Protein AF-A0A2W0B501-F1 (afdb_monomer)

Foldseek 3Di:
DWAPVDDCCVVVVVVCCVPVPPDDDDDQHHHHDPDRADPDPVVRVVSVVQSVCVVVVNHDD

Radius of gyration: 13.43 Å; Cα contacts (8 Å, |Δi|>4): 49; chains: 1; bounding box: 34×13×29 Å

Sequence (61 aa):
EEPSNMGALWFVVPRLKRISGGRPVLTVKRSASASPATGSTKAHDMEQKTLIEVAFGNPTK

pLDDT: mean 90.47, std 7.2, range [53.59, 96.56]

Mean predicted aligned error: 4.2 Å

Nearest PDB structures (foldseek):
  7wgr-assembly1_B  TM=8.900E-01  e=1.285E-02  Homo sapiens

Structure (mmCIF, N/CA/C/O backbone):
data_AF-A0A2W0B501-F1
#
_entry.id   AF-A0A2W0B501-F1
#
loop_
_atom_site.group_PDB
_atom_site.id
_atom_site.type_symbol
_atom_site.label_atom_id
_atom_site.label_alt_id
_atom_site.label_comp_id
_atom_site.label_asym_id
_atom_site.label_entity_id
_atom_site.label_seq_id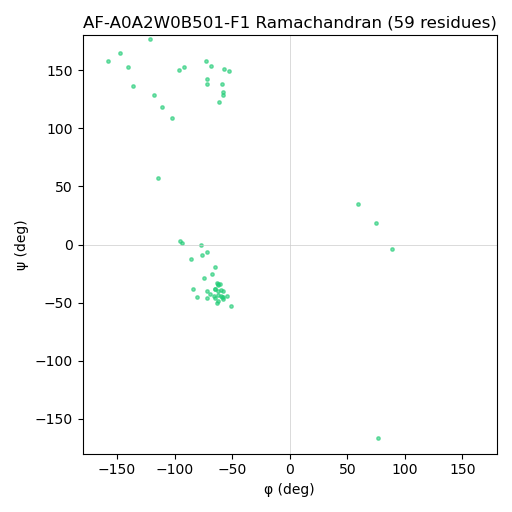
_atom_site.pdbx_PDB_ins_code
_atom_site.Cartn_x
_atom_site.Cartn_y
_atom_site.Cartn_z
_atom_site.occupancy
_atom_site.B_iso_or_equiv
_atom_site.auth_seq_id
_atom_site.auth_comp_id
_atom_site.auth_asym_id
_atom_site.auth_atom_id
_atom_site.pdbx_PDB_model_num
ATOM 1 N N . GLU A 1 1 ? 2.330 -2.465 -2.486 1.00 85.88 1 GLU A N 1
ATOM 2 C CA . GLU A 1 1 ? 3.362 -2.557 -3.542 1.00 85.88 1 GLU A CA 1
ATOM 3 C C . GLU A 1 1 ? 3.075 -1.611 -4.696 1.00 85.88 1 GLU A C 1
ATOM 5 O O . GLU A 1 1 ? 3.996 -1.032 -5.243 1.00 85.88 1 GLU A O 1
ATOM 10 N N . GLU A 1 2 ? 1.812 -1.385 -5.045 1.00 90.19 2 GLU A N 1
ATOM 11 C CA . GLU A 1 2 ? 1.459 -0.456 -6.122 1.00 90.19 2 GLU A CA 1
ATOM 12 C C . GLU A 1 2 ? 1.759 1.028 -5.774 1.00 90.19 2 GLU A C 1
ATOM 14 O O . GLU A 1 2 ? 1.766 1.401 -4.587 1.00 90.19 2 GLU A O 1
ATOM 19 N N . PRO A 1 3 ? 2.000 1.886 -6.790 1.00 92.88 3 PRO A N 1
ATOM 20 C CA . PRO A 1 3 ? 2.085 3.342 -6.644 1.00 92.88 3 PRO A CA 1
ATOM 21 C C . PRO A 1 3 ? 0.822 3.969 -6.042 1.00 92.88 3 PRO A C 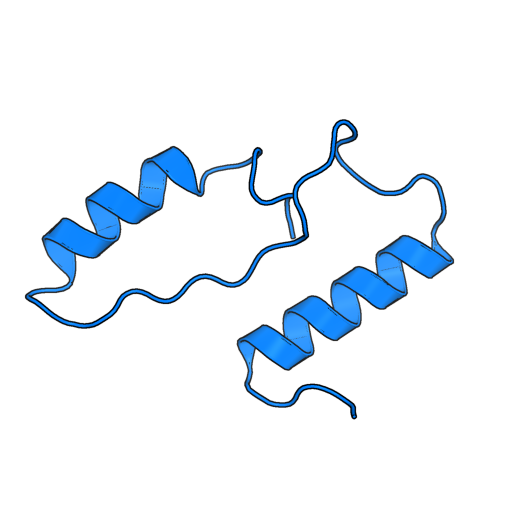1
ATOM 23 O O . PRO A 1 3 ? -0.290 3.492 -6.244 1.00 92.88 3 PRO A O 1
ATOM 26 N N . SER A 1 4 ? 0.967 5.097 -5.343 1.00 93.12 4 SER A N 1
ATOM 27 C CA . SER A 1 4 ? -0.149 5.739 -4.623 1.00 93.12 4 SER A CA 1
ATOM 28 C C . SER A 1 4 ? -1.304 6.274 -5.487 1.00 93.12 4 SER A C 1
ATOM 30 O O . SER A 1 4 ? -2.399 6.510 -4.970 1.00 93.12 4 SER A O 1
ATOM 32 N N . ASN A 1 5 ? -1.064 6.486 -6.780 1.00 94.31 5 ASN A N 1
ATOM 33 C CA . ASN A 1 5 ? -2.051 6.875 -7.789 1.00 94.31 5 ASN A CA 1
ATOM 34 C C . ASN A 1 5 ? -2.647 5.672 -8.539 1.00 94.31 5 ASN A C 1
ATOM 36 O O . ASN A 1 5 ? -3.463 5.863 -9.434 1.00 94.31 5 ASN A O 1
ATOM 40 N N . MET A 1 6 ? -2.240 4.453 -8.192 1.00 93.69 6 MET A N 1
ATOM 41 C CA . MET A 1 6 ? -2.694 3.212 -8.805 1.00 93.69 6 MET A CA 1
ATOM 42 C C . MET A 1 6 ? -3.319 2.290 -7.754 1.00 93.69 6 MET A C 1
ATOM 44 O O . MET A 1 6 ? -3.352 2.594 -6.555 1.00 93.69 6 MET A O 1
ATOM 48 N N . GLY A 1 7 ? -3.827 1.152 -8.223 1.00 92.44 7 GLY A N 1
ATOM 49 C CA . GLY A 1 7 ? -4.268 0.086 -7.344 1.00 92.44 7 GLY A CA 1
ATOM 50 C C . GLY A 1 7 ? -5.606 0.311 -6.659 1.00 92.44 7 GLY A C 1
ATOM 51 O O . GLY A 1 7 ? -6.380 1.217 -6.973 1.00 92.44 7 GLY A O 1
ATOM 52 N N . ALA A 1 8 ? -5.871 -0.523 -5.657 1.00 94.75 8 ALA A N 1
ATOM 53 C CA . ALA A 1 8 ? -7.141 -0.517 -4.934 1.00 94.75 8 ALA A CA 1
ATOM 54 C C . ALA A 1 8 ? -7.284 0.642 -3.930 1.00 94.75 8 ALA A C 1
ATOM 56 O O . ALA A 1 8 ? -8.371 0.845 -3.388 1.00 94.75 8 ALA A O 1
ATOM 57 N N . LEU A 1 9 ? -6.216 1.404 -3.664 1.00 94.06 9 LEU A N 1
ATOM 58 C CA . LEU A 1 9 ? -6.135 2.368 -2.562 1.00 94.06 9 LEU A CA 1
ATOM 59 C C . LEU A 1 9 ? -7.331 3.332 -2.520 1.00 94.06 9 LEU A C 1
ATOM 61 O O . LEU A 1 9 ? -8.007 3.447 -1.497 1.00 94.06 9 LEU A O 1
ATOM 65 N N . TRP A 1 10 ? -7.619 3.994 -3.639 1.00 94.06 10 TRP A N 1
ATOM 66 C CA . TRP A 1 10 ? -8.695 4.984 -3.732 1.00 94.06 10 TRP A CA 1
ATOM 67 C C . TRP A 1 10 ? -10.089 4.371 -3.589 1.00 94.06 10 TRP A C 1
ATOM 69 O O . TRP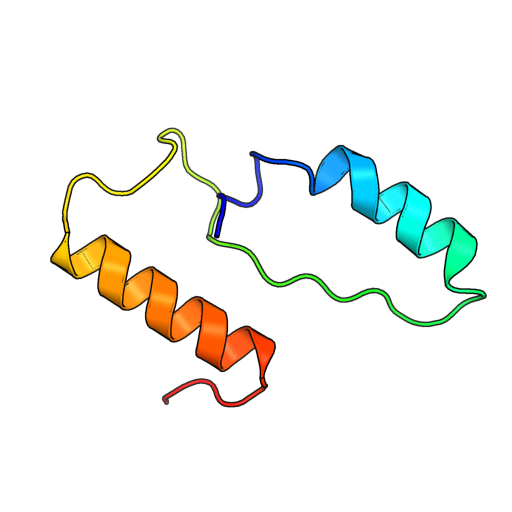 A 1 10 ? -11.014 5.035 -3.125 1.00 94.06 10 TRP A O 1
ATOM 79 N N . PHE A 1 11 ? -10.235 3.089 -3.917 1.00 95.38 11 PHE A N 1
ATOM 80 C CA . PHE A 1 11 ? -11.480 2.357 -3.739 1.00 95.38 11 PHE A CA 1
ATOM 81 C C . PHE A 1 11 ? -11.670 1.890 -2.288 1.00 95.38 11 PHE A C 1
ATOM 83 O O . PHE A 1 11 ? -12.760 2.033 -1.725 1.00 95.38 11 PHE A O 1
ATOM 90 N N . VAL A 1 12 ? -10.630 1.339 -1.659 1.00 95.19 12 VAL A N 1
ATOM 91 C CA . VAL A 1 12 ? -10.749 0.696 -0.340 1.00 95.19 12 VAL A CA 1
ATOM 92 C C . VAL A 1 12 ? -10.674 1.687 0.815 1.00 95.19 12 VAL A C 1
ATOM 94 O O . VAL A 1 12 ? -11.436 1.551 1.768 1.00 95.19 12 VAL A O 1
ATOM 97 N N . VAL A 1 13 ? -9.829 2.721 0.740 1.00 95.50 13 VAL A N 1
ATOM 98 C CA . VAL A 1 13 ? -9.595 3.640 1.870 1.00 95.50 13 VAL A CA 1
ATOM 99 C C . VAL A 1 13 ? -10.874 4.338 2.349 1.00 95.50 13 VAL A C 1
ATOM 101 O O . VAL A 1 13 ? -11.106 4.343 3.559 1.00 95.50 13 VAL A O 1
ATOM 104 N N . PRO A 1 14 ? -11.753 4.877 1.479 1.00 94.50 14 PRO A N 1
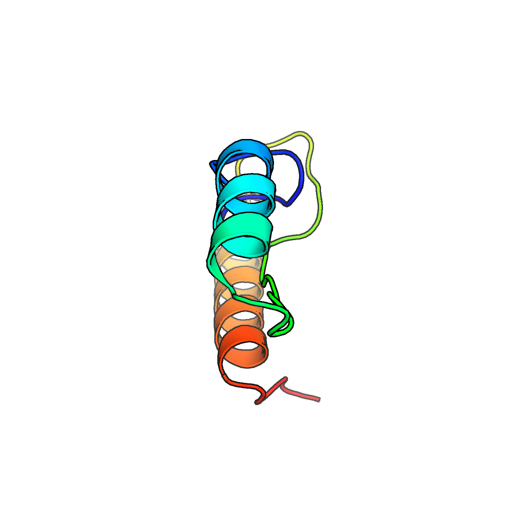ATOM 105 C CA . PRO A 1 14 ? -13.006 5.484 1.936 1.00 94.50 14 PRO A CA 1
ATOM 106 C C . PRO A 1 14 ? -13.935 4.486 2.643 1.00 94.50 14 PRO A C 1
ATOM 108 O O . PRO A 1 14 ? -14.623 4.846 3.597 1.00 94.50 14 PRO A O 1
ATOM 111 N N . ARG A 1 15 ? -13.940 3.221 2.201 1.00 95.94 15 ARG A N 1
ATOM 112 C CA . ARG A 1 15 ? -14.748 2.146 2.798 1.00 95.94 15 ARG A CA 1
ATOM 113 C C . ARG A 1 15 ? -14.186 1.735 4.156 1.00 95.94 15 ARG A C 1
ATOM 115 O O . ARG A 1 15 ? -14.939 1.675 5.122 1.00 95.94 15 ARG A O 1
ATOM 122 N N . LEU A 1 16 ? -12.868 1.553 4.242 1.00 95.69 16 LEU A N 1
ATOM 123 C CA . LEU A 1 16 ? -12.162 1.239 5.485 1.00 95.69 16 LEU A CA 1
ATOM 124 C C . LEU A 1 16 ? -12.356 2.334 6.537 1.00 95.69 16 LEU A C 1
ATOM 126 O O . LEU A 1 16 ? -12.683 2.028 7.677 1.00 95.69 16 LEU A O 1
ATOM 130 N N . LYS A 1 17 ? -12.245 3.611 6.148 1.00 95.38 17 LYS A 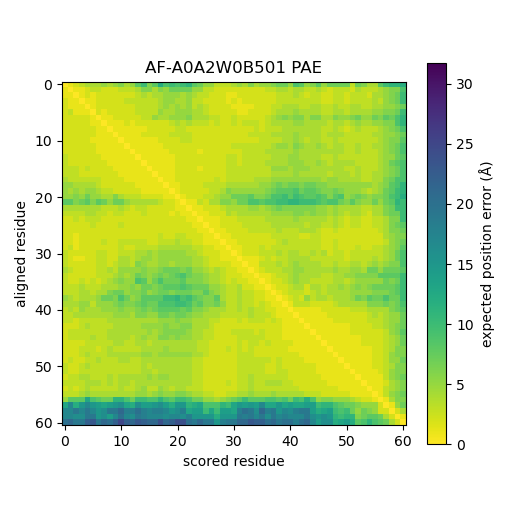N 1
ATOM 131 C CA . LYS A 1 17 ? -12.506 4.749 7.046 1.00 95.38 17 LYS A CA 1
ATOM 132 C C . LYS A 1 17 ? -13.938 4.768 7.585 1.00 95.38 17 LYS A C 1
ATOM 134 O O . LYS A 1 17 ? -14.154 5.191 8.713 1.00 95.38 17 LYS A O 1
ATOM 139 N N . ARG A 1 18 ? -14.920 4.317 6.797 1.00 95.25 18 ARG A N 1
ATOM 140 C CA . ARG A 1 18 ? -16.320 4.246 7.237 1.00 95.25 18 ARG A CA 1
ATOM 141 C C . ARG A 1 18 ? -16.544 3.135 8.262 1.00 95.25 18 ARG A C 1
ATOM 143 O O . ARG A 1 18 ? -17.282 3.343 9.216 1.00 95.25 18 ARG A O 1
ATOM 150 N N . ILE A 1 19 ? -15.911 1.977 8.074 1.00 96.56 19 ILE A N 1
ATOM 151 C CA . ILE A 1 19 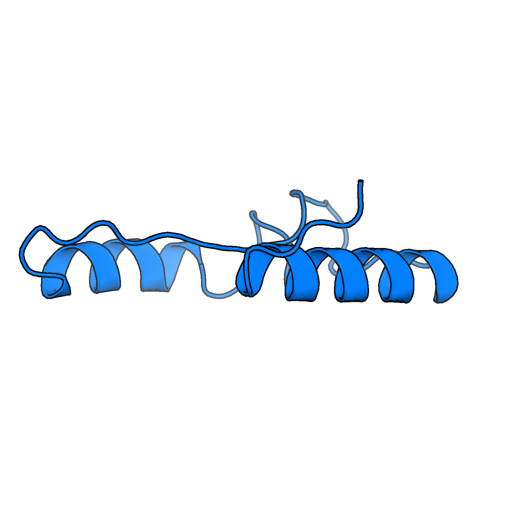? -16.0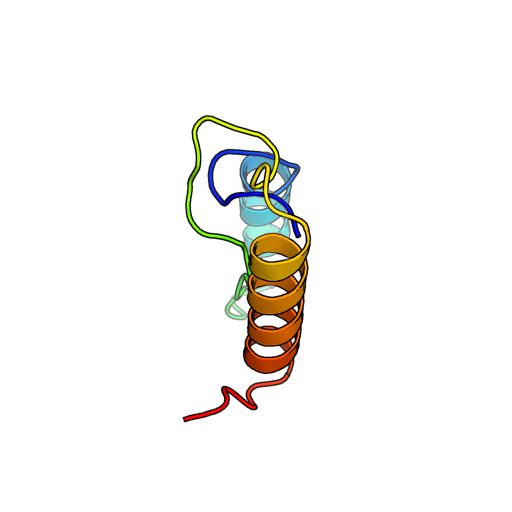75 0.825 8.976 1.00 96.56 19 ILE A CA 1
ATOM 152 C C . ILE A 1 19 ? -15.133 0.861 10.187 1.00 96.56 19 ILE A C 1
ATOM 154 O O . ILE A 1 19 ? -15.336 0.100 11.126 1.00 96.56 19 ILE A O 1
ATOM 158 N N . SER A 1 20 ? -14.115 1.732 10.202 1.00 95.19 20 SER A N 1
ATOM 159 C CA . SER A 1 20 ? -13.122 1.784 11.285 1.00 95.19 20 SER A CA 1
ATOM 160 C C . SER A 1 20 ? -13.659 2.349 12.605 1.00 95.19 20 SER A C 1
ATOM 162 O O . SER A 1 20 ? -12.937 2.333 13.603 1.00 95.19 20 SER A O 1
ATOM 164 N N . GLY A 1 21 ? -14.900 2.851 12.637 1.00 93.12 21 GLY A N 1
ATOM 165 C CA . GLY A 1 21 ? -15.551 3.308 13.869 1.00 93.12 21 GLY A CA 1
ATOM 166 C C . GLY A 1 21 ? -14.793 4.439 14.571 1.00 93.12 21 GLY A C 1
ATOM 167 O O . GLY A 1 21 ? -14.715 4.457 15.794 1.00 93.12 21 GLY A O 1
ATOM 168 N N . GLY A 1 22 ? -14.168 5.337 13.802 1.00 91.44 22 GLY A N 1
ATOM 169 C CA . GLY A 1 22 ? -13.362 6.446 14.326 1.00 91.44 22 GLY A CA 1
ATOM 170 C C . GLY A 1 22 ? -11.884 6.115 14.559 1.00 91.44 22 GLY A C 1
ATOM 171 O O . GLY A 1 22 ? -11.105 7.014 14.867 1.00 91.44 22 GLY A O 1
ATOM 172 N N . ARG A 1 23 ? -11.455 4.860 14.362 1.00 95.50 23 ARG A N 1
ATOM 173 C CA . ARG A 1 23 ? -10.030 4.500 14.423 1.00 95.50 23 ARG A CA 1
ATOM 174 C C . ARG A 1 23 ? -9.276 5.037 13.197 1.00 95.50 23 ARG A C 1
ATOM 176 O O . ARG A 1 23 ? -9.790 4.901 12.077 1.00 95.50 23 ARG A O 1
ATOM 183 N N . PRO A 1 24 ? -8.060 5.594 13.369 1.00 93.25 24 PRO A N 1
ATOM 184 C CA . PRO A 1 24 ? -7.226 6.019 12.251 1.00 93.25 24 PRO A CA 1
ATOM 185 C C . PRO A 1 24 ? -6.921 4.861 11.296 1.00 93.25 24 PRO A C 1
ATOM 187 O O . PRO A 1 24 ? -6.493 3.789 11.717 1.00 93.25 24 PRO A O 1
ATOM 190 N N . VAL A 1 25 ? -7.118 5.094 9.998 1.00 94.31 25 VAL A N 1
ATOM 191 C CA . VAL A 1 25 ? -6.719 4.167 8.931 1.00 94.31 25 VAL A CA 1
ATOM 192 C C . VAL A 1 25 ? -5.444 4.707 8.299 1.00 94.31 25 VAL A C 1
ATOM 194 O O . VAL A 1 25 ? -5.479 5.729 7.610 1.00 94.31 25 VAL A O 1
ATOM 197 N N . LEU A 1 26 ? -4.328 4.026 8.551 1.00 93.44 26 LEU A N 1
ATOM 198 C CA . LEU A 1 26 ? -3.026 4.331 7.960 1.00 93.44 26 LEU A CA 1
ATOM 199 C C . LEU A 1 26 ? -2.824 3.518 6.678 1.00 93.44 26 LEU A C 1
ATOM 201 O O . LEU A 1 26 ? -3.396 2.443 6.512 1.00 93.44 26 LEU A O 1
ATOM 205 N N . THR A 1 27 ? -2.017 4.041 5.757 1.00 93.44 27 THR A N 1
ATOM 206 C CA . THR A 1 27 ? -1.743 3.391 4.469 1.00 93.44 27 THR A CA 1
ATOM 207 C C . THR A 1 27 ? -0.263 3.464 4.150 1.00 93.44 27 THR A C 1
ATOM 209 O O . THR A 1 27 ? 0.319 4.542 4.253 1.00 93.44 27 THR A O 1
ATOM 212 N N . VAL A 1 28 ? 0.306 2.359 3.677 1.00 93.56 28 VAL A N 1
ATOM 213 C CA . VAL A 1 28 ? 1.690 2.276 3.199 1.00 93.56 28 VAL A CA 1
ATOM 214 C C . VAL A 1 28 ? 1.671 1.887 1.723 1.00 93.56 28 VAL A C 1
ATOM 216 O O . VAL A 1 28 ? 0.951 0.976 1.320 1.00 93.56 28 VAL A O 1
ATOM 219 N N . LYS A 1 29 ? 2.382 2.654 0.895 1.00 92.81 29 LYS A N 1
ATOM 220 C CA . LYS A 1 29 ? 2.296 2.624 -0.574 1.00 92.81 29 LYS A CA 1
ATOM 221 C C . LYS A 1 29 ? 3.569 3.195 -1.195 1.00 92.81 29 LYS A C 1
ATOM 223 O O . LYS A 1 29 ? 4.253 3.978 -0.538 1.00 92.81 29 LYS A O 1
ATOM 228 N N . ARG A 1 30 ? 3.863 2.840 -2.451 1.00 92.12 30 ARG A N 1
ATOM 229 C CA . ARG A 1 30 ? 4.960 3.479 -3.197 1.00 92.12 30 ARG A CA 1
ATOM 230 C C . ARG A 1 30 ? 4.567 4.905 -3.592 1.00 92.12 30 ARG A C 1
ATOM 232 O O . ARG A 1 30 ? 3.376 5.237 -3.672 1.00 92.12 30 ARG A O 1
ATOM 239 N N . SER A 1 31 ? 5.566 5.745 -3.849 1.00 90.62 31 SER A N 1
ATOM 240 C CA . SER A 1 31 ? 5.360 7.082 -4.414 1.00 90.62 31 SER A CA 1
ATOM 241 C C . SER A 1 31 ? 4.527 7.004 -5.696 1.00 90.62 31 SER A C 1
ATOM 243 O O . SER A 1 31 ? 4.539 5.988 -6.390 1.00 90.62 31 SER A O 1
ATOM 245 N N . ALA A 1 32 ? 3.747 8.048 -5.989 1.00 91.00 32 ALA A N 1
ATOM 246 C CA . ALA A 1 32 ? 3.009 8.098 -7.248 1.00 91.00 32 ALA A CA 1
ATOM 247 C C . ALA A 1 32 ? 3.984 8.010 -8.432 1.00 91.00 32 ALA A C 1
ATOM 249 O O . ALA A 1 32 ? 5.034 8.649 -8.414 1.00 91.00 32 ALA A O 1
ATOM 250 N N . SER A 1 33 ? 3.624 7.235 -9.450 1.00 90.81 33 SER A N 1
ATOM 251 C CA . SER A 1 33 ? 4.424 7.062 -10.663 1.00 90.81 33 SER A CA 1
ATOM 252 C C . SER A 1 33 ? 3.512 7.012 -11.882 1.00 90.81 33 SER A C 1
ATOM 254 O O . SER A 1 33 ? 2.350 6.613 -11.785 1.00 90.81 33 SER A O 1
ATOM 256 N N . ALA A 1 34 ? 4.034 7.420 -13.037 1.00 91.12 34 ALA A N 1
ATOM 257 C CA . ALA A 1 34 ? 3.366 7.208 -14.317 1.00 91.12 34 ALA A CA 1
ATOM 258 C C . ALA A 1 34 ? 3.464 5.740 -14.771 1.00 91.12 34 ALA A C 1
ATOM 260 O O . ALA A 1 34 ? 2.573 5.252 -15.461 1.00 91.12 34 ALA A O 1
ATOM 261 N N . SER A 1 35 ? 4.524 5.029 -14.370 1.00 89.06 35 SER A N 1
ATOM 262 C CA . SER A 1 35 ? 4.722 3.611 -14.678 1.00 89.06 35 SER A CA 1
ATOM 263 C C . SER A 1 35 ? 4.247 2.705 -13.530 1.00 89.06 35 SER A C 1
ATOM 265 O O . SER A 1 35 ? 4.348 3.100 -12.365 1.00 89.06 35 SER A O 1
ATOM 267 N N . PRO A 1 36 ? 3.783 1.470 -13.819 1.00 84.25 36 PRO A N 1
ATOM 268 C CA . PRO A 1 36 ? 3.357 0.525 -12.778 1.00 84.25 36 PRO A CA 1
ATOM 269 C C . PRO A 1 36 ? 4.482 0.092 -11.828 1.00 84.25 36 PRO A C 1
ATOM 271 O O . PRO A 1 36 ? 4.247 -0.154 -10.646 1.00 84.25 36 PRO A O 1
ATOM 274 N N . ALA A 1 37 ? 5.707 0.008 -12.346 1.00 86.31 37 ALA A N 1
ATOM 275 C CA . ALA A 1 37 ? 6.908 -0.349 -11.603 1.00 86.31 37 ALA A CA 1
ATOM 276 C C . ALA A 1 37 ? 8.127 0.383 -12.180 1.00 86.31 37 ALA A C 1
ATOM 278 O O . ALA A 1 37 ? 8.078 0.932 -13.290 1.00 86.31 37 ALA A O 1
ATOM 279 N N . THR A 1 38 ? 9.225 0.397 -11.425 1.00 86.81 38 THR A N 1
ATOM 280 C CA . THR A 1 38 ? 10.520 0.851 -11.937 1.00 86.81 38 THR A CA 1
ATOM 281 C C . THR A 1 38 ? 11.078 -0.178 -12.923 1.00 86.81 38 THR A C 1
ATOM 283 O O . THR A 1 38 ? 10.924 -1.383 -12.742 1.00 86.81 38 THR A O 1
ATOM 286 N N . GLY A 1 39 ? 11.735 0.287 -13.989 1.00 89.44 39 GLY A N 1
ATOM 287 C CA . GLY A 1 39 ? 12.344 -0.594 -14.998 1.00 89.44 39 GLY A CA 1
ATOM 288 C C . GLY A 1 39 ? 13.669 -1.235 -14.563 1.00 89.44 39 GLY A C 1
ATOM 289 O O . GLY A 1 39 ? 14.274 -1.973 -15.333 1.00 89.44 39 GLY A O 1
ATOM 290 N N . SER A 1 40 ? 14.146 -0.936 -13.352 1.00 92.19 40 SER A N 1
ATOM 291 C CA . SER A 1 40 ? 15.387 -1.469 -12.789 1.00 92.19 40 SER A CA 1
ATOM 292 C C . SER A 1 40 ? 15.061 -2.417 -11.645 1.00 92.19 40 SER A C 1
ATOM 294 O O . SER A 1 40 ? 14.530 -1.985 -10.623 1.00 92.19 40 SER A O 1
ATOM 296 N N . THR A 1 41 ? 15.448 -3.686 -11.780 1.00 90.38 41 THR A N 1
ATOM 297 C CA . THR A 1 41 ? 15.230 -4.718 -10.753 1.00 90.38 41 THR A CA 1
ATOM 298 C C . THR A 1 41 ? 15.803 -4.299 -9.402 1.00 90.38 41 THR A C 1
ATOM 300 O O . THR A 1 41 ? 15.123 -4.362 -8.386 1.00 90.38 41 THR A O 1
ATOM 303 N N . LYS A 1 42 ? 17.026 -3.753 -9.393 1.00 92.12 42 LYS A N 1
ATOM 304 C CA . LYS A 1 42 ? 17.679 -3.305 -8.157 1.00 92.12 42 LYS A CA 1
ATOM 305 C C . LYS A 1 42 ? 16.912 -2.172 -7.465 1.00 92.12 42 LYS A C 1
ATOM 307 O O . LYS A 1 42 ? 16.841 -2.145 -6.239 1.00 92.12 42 LYS A O 1
ATOM 312 N N . ALA A 1 43 ? 16.373 -1.223 -8.234 1.00 89.38 43 ALA A N 1
ATOM 313 C CA . ALA A 1 43 ? 15.584 -0.126 -7.677 1.00 89.38 43 ALA A CA 1
ATOM 314 C C . ALA A 1 43 ? 14.242 -0.636 -7.136 1.00 89.38 43 ALA A C 1
ATOM 316 O O . ALA A 1 43 ? 13.846 -0.269 -6.034 1.00 89.38 43 ALA A O 1
ATOM 317 N N . HIS A 1 44 ? 13.588 -1.535 -7.873 1.00 89.62 44 HIS A N 1
ATOM 318 C CA . HIS A 1 44 ? 12.355 -2.181 -7.440 1.00 89.62 44 HIS A CA 1
ATOM 319 C C . HIS A 1 44 ? 12.531 -2.935 -6.111 1.00 89.62 44 HIS A C 1
ATOM 321 O O . HIS A 1 44 ? 11.726 -2.763 -5.196 1.00 89.62 44 HIS A O 1
ATOM 327 N N . ASP A 1 45 ? 13.599 -3.723 -5.972 1.00 92.12 45 ASP A N 1
ATOM 328 C CA . ASP A 1 45 ? 13.871 -4.494 -4.752 1.00 92.12 45 ASP A CA 1
ATOM 329 C C . ASP A 1 45 ? 14.135 -3.585 -3.546 1.00 92.12 45 ASP A C 1
ATOM 331 O O . ASP A 1 45 ? 13.677 -3.859 -2.434 1.00 92.12 45 ASP A O 1
ATOM 335 N N . MET A 1 46 ? 14.830 -2.467 -3.770 1.00 91.56 46 MET A N 1
ATOM 336 C CA . MET A 1 46 ? 15.054 -1.450 -2.745 1.00 91.56 46 MET A CA 1
ATOM 337 C C . MET A 1 46 ? 13.734 -0.819 -2.290 1.00 91.56 46 MET A C 1
ATOM 339 O O . MET A 1 46 ? 13.452 -0.803 -1.095 1.00 91.56 46 MET A O 1
ATOM 343 N N . GLU A 1 47 ? 12.898 -0.362 -3.228 1.00 90.12 47 GLU A N 1
ATOM 344 C CA . GLU A 1 47 ? 11.581 0.210 -2.921 1.00 90.12 47 GLU A CA 1
ATOM 345 C C . GLU A 1 47 ? 10.697 -0.774 -2.159 1.00 90.12 47 GLU A C 1
ATOM 347 O O . GLU A 1 47 ? 9.992 -0.392 -1.225 1.00 90.12 47 GLU A O 1
ATOM 352 N N . GLN A 1 48 ? 10.736 -2.048 -2.544 1.00 91.25 48 GLN A N 1
ATOM 353 C CA . GLN A 1 48 ? 9.969 -3.100 -1.899 1.00 91.25 48 GLN A CA 1
ATOM 354 C C . GLN A 1 48 ? 10.420 -3.336 -0.457 1.00 91.25 48 GLN A C 1
ATOM 356 O O . GLN A 1 48 ? 9.584 -3.431 0.444 1.00 91.25 48 GLN A O 1
ATOM 361 N N . LYS A 1 49 ? 11.734 -3.384 -0.219 1.00 91.69 49 LYS A N 1
ATOM 362 C CA . LYS A 1 49 ? 12.289 -3.533 1.127 1.00 91.69 49 LYS A CA 1
ATOM 363 C C . LYS A 1 49 ? 11.903 -2.353 2.019 1.00 91.69 49 LYS A C 1
ATOM 365 O O . LYS A 1 49 ? 11.371 -2.570 3.107 1.00 91.69 49 LYS A O 1
ATOM 370 N N . THR A 1 50 ? 12.078 -1.122 1.536 1.00 90.69 50 THR A N 1
ATOM 371 C CA . THR A 1 50 ? 11.681 0.088 2.273 1.00 90.69 50 THR A CA 1
ATOM 372 C C . THR A 1 50 ? 10.182 0.096 2.573 1.00 90.69 50 THR A C 1
ATOM 374 O O . THR A 1 50 ? 9.767 0.473 3.666 1.00 90.69 50 THR A O 1
ATOM 377 N N . LEU A 1 51 ? 9.347 -0.358 1.633 1.00 92.06 51 LEU A N 1
ATOM 378 C CA . LEU A 1 51 ? 7.899 -0.416 1.824 1.00 92.06 51 LEU A CA 1
ATOM 379 C C . LEU A 1 51 ? 7.502 -1.356 2.971 1.00 92.06 51 LEU A C 1
ATOM 381 O O . LEU A 1 51 ? 6.647 -1.003 3.784 1.00 92.06 51 LEU A O 1
ATOM 385 N N . ILE A 1 52 ? 8.126 -2.533 3.043 1.00 92.56 52 ILE A N 1
ATOM 386 C CA . ILE A 1 52 ? 7.901 -3.512 4.114 1.00 92.56 52 ILE A CA 1
ATOM 387 C C . ILE A 1 52 ? 8.369 -2.942 5.456 1.00 92.56 52 ILE A C 1
ATOM 389 O O . ILE A 1 52 ? 7.639 -2.998 6.443 1.00 92.56 52 ILE A O 1
ATOM 393 N N . GLU A 1 53 ? 9.551 -2.335 5.489 1.00 92.25 53 GLU A N 1
ATOM 394 C CA . GLU A 1 53 ? 10.097 -1.701 6.690 1.00 92.25 53 GLU A CA 1
ATOM 395 C C . GLU A 1 53 ? 9.172 -0.613 7.248 1.00 92.25 53 GLU A C 1
ATOM 397 O O . GLU A 1 53 ? 8.872 -0.606 8.443 1.00 92.25 53 GLU A O 1
ATOM 402 N N . VAL A 1 54 ? 8.643 0.257 6.384 1.00 91.12 54 VAL A N 1
ATOM 403 C CA . VAL A 1 54 ? 7.674 1.293 6.774 1.00 91.12 54 VAL A CA 1
ATOM 404 C C . VAL A 1 54 ? 6.359 0.676 7.257 1.00 91.12 54 VAL A C 1
ATOM 406 O O . VAL A 1 54 ? 5.782 1.167 8.226 1.00 91.12 54 VAL A O 1
ATOM 409 N N . ALA A 1 55 ? 5.893 -0.413 6.638 1.00 91.19 55 ALA A N 1
ATOM 410 C CA . ALA A 1 55 ? 4.672 -1.107 7.056 1.00 91.19 55 ALA A CA 1
ATOM 411 C C . ALA A 1 55 ? 4.767 -1.682 8.476 1.00 91.19 55 ALA A C 1
ATOM 413 O O . ALA A 1 55 ? 3.774 -1.665 9.203 1.00 91.19 55 ALA A O 1
ATOM 414 N N . PHE A 1 56 ? 5.954 -2.134 8.883 1.00 91.94 56 PHE A N 1
ATOM 415 C CA . PHE A 1 56 ? 6.211 -2.655 10.226 1.00 91.94 56 PHE A CA 1
ATOM 416 C C . PHE A 1 56 ? 6.782 -1.613 11.203 1.00 91.94 56 PHE A C 1
ATOM 418 O O . PHE A 1 56 ? 7.069 -1.955 12.347 1.00 91.94 56 PHE A O 1
ATOM 425 N N . GLY A 1 57 ? 6.928 -0.348 10.789 1.00 85.56 57 GLY A N 1
ATOM 426 C CA . GLY A 1 57 ? 7.422 0.732 11.651 1.00 85.56 57 GLY A CA 1
ATOM 427 C C . GLY A 1 57 ? 8.930 0.703 11.924 1.00 85.56 57 GLY A C 1
ATOM 428 O O . GLY A 1 57 ? 9.382 1.370 12.851 1.00 85.56 57 GLY A O 1
ATOM 429 N N . ASN A 1 58 ? 9.707 -0.017 11.109 1.00 80.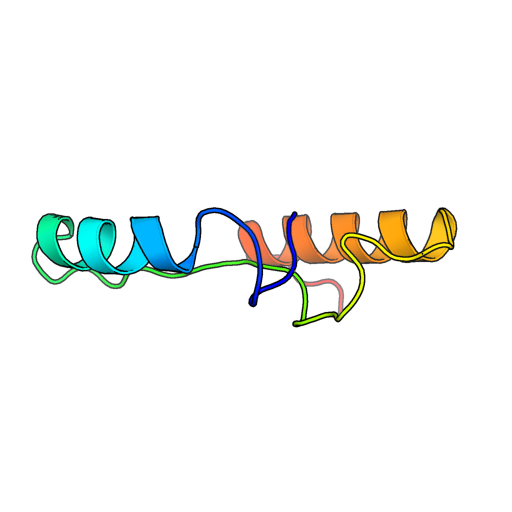50 58 ASN A N 1
ATOM 430 C CA . ASN A 1 58 ? 11.162 -0.153 11.224 1.00 80.50 58 ASN A CA 1
ATOM 431 C C . ASN A 1 58 ? 11.898 0.477 10.025 1.00 80.50 58 ASN A C 1
ATOM 433 O O . ASN A 1 58 ? 12.631 -0.239 9.343 1.00 80.50 58 ASN A O 1
ATOM 437 N N . PRO A 1 59 ? 11.715 1.775 9.712 1.00 71.25 59 PRO A N 1
ATOM 438 C CA . PRO A 1 59 ? 12.421 2.378 8.588 1.00 71.25 59 PRO A CA 1
ATOM 439 C C . PRO A 1 59 ? 13.936 2.313 8.836 1.00 71.25 59 PRO A C 1
ATOM 441 O O . PRO A 1 59 ? 14.413 2.816 9.860 1.00 71.25 59 PRO A O 1
ATOM 444 N N . THR A 1 60 ? 14.696 1.691 7.924 1.00 62.97 60 THR A N 1
ATOM 445 C CA . THR A 1 60 ? 16.157 1.841 7.941 1.00 62.97 60 THR A CA 1
ATOM 446 C C . THR A 1 60 ? 16.508 3.326 7.825 1.00 62.97 60 THR A C 1
ATOM 448 O O . THR A 1 60 ? 15.953 4.042 6.991 1.00 62.97 60 THR A O 1
ATOM 451 N N . LYS A 1 61 ? 17.360 3.798 8.743 1.00 53.59 61 LYS A N 1
ATOM 452 C CA . LYS A 1 61 ? 17.873 5.174 8.766 1.00 53.59 61 LYS A CA 1
ATOM 453 C C . LYS A 1 61 ? 18.852 5.421 7.629 1.00 53.59 61 LYS A C 1
ATOM 455 O O . LYS A 1 61 ? 19.652 4.499 7.356 1.00 53.59 61 LYS A O 1
#

Solvent-accessible surface area (backbone atoms only — not comparable to full-atom values): 3921 Å² total; per-residue (Å²): 119,48,24,64,80,42,75,62,54,83,69,46,52,67,54,50,53,66,73,42,78,82,49,88,78,84,86,77,63,37,69,69,60,97,56,86,65,67,95,41,70,71,57,41,53,49,54,50,52,53,49,54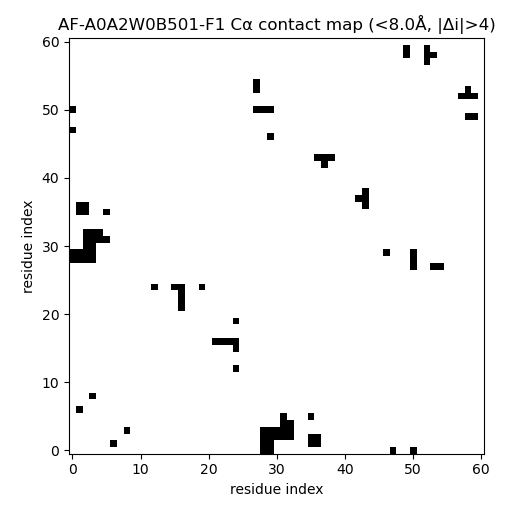,26,52,68,74,72,54,62,83,129

Secondary structure (DSSP, 8-state):
--BTTSTTHHHHHHHHHHHTTT-------BPP-SSSS-S-HHHHHHHHHHHHHHHTT----